Protein AF-A0A0N7K054-F1 (afdb_monomer_lite)

Foldseek 3Di:
DWAAAPFARDTDDPVPFDKDKDKDFPDQDPVRHTDIDIHIHGPDDDDGHPPDDPVNPPDDDD

Sequence (62 aa):
MILLCERCYAPVDPATERYYRLSHIDHADAAGDVVWRDAVVHTDACAAAGTVTAAGRQGRAA

Secondary structure (DSSP, 8-state):
--EEBTTT--EE-TTT--EEEEEEEEEE-TTSPEEEEEEEEESS--PPTT---GGGGSS---

Radius of gyration: 15.75 Å; chains: 1; bounding box: 45×21×37 Å

pLDDT: mean 85.51, std 17.28, range [38.66, 98.0]

Structure (mmCIF, N/CA/C/O backbone):
data_AF-A0A0N7K054-F1
#
_entry.id   AF-A0A0N7K054-F1
#
loop_
_atom_site.group_PDB
_atom_site.id
_atom_site.type_symbol
_atom_site.label_atom_id
_atom_site.label_alt_id
_atom_site.label_comp_id
_atom_site.label_asym_id
_atom_site.label_entity_id
_atom_site.label_seq_id
_atom_site.pdbx_PDB_ins_code
_atom_site.Cartn_x
_atom_site.Cartn_y
_atom_site.Cartn_z
_atom_site.occupancy
_atom_site.B_iso_or_equiv
_atom_site.auth_seq_id
_atom_site.auth_comp_id
_atom_site.auth_asym_id
_atom_site.auth_atom_id
_atom_site.pdbx_PDB_model_num
ATOM 1 N N . MET A 1 1 ? 0.128 12.959 2.786 1.00 61.50 1 MET A N 1
ATOM 2 C CA . MET A 1 1 ? -0.021 11.784 1.902 1.00 61.50 1 MET A CA 1
ATOM 3 C C . MET A 1 1 ? -0.866 10.774 2.654 1.00 61.50 1 MET A C 1
ATOM 5 O O . MET A 1 1 ? -0.552 10.518 3.808 1.00 61.50 1 MET A O 1
ATOM 9 N N . ILE A 1 2 ? -1.977 10.321 2.077 1.00 83.94 2 ILE A N 1
ATOM 10 C CA . ILE A 1 2 ? -2.889 9.374 2.733 1.00 83.94 2 ILE A CA 1
ATOM 11 C C . ILE A 1 2 ? -2.373 7.947 2.524 1.00 83.94 2 ILE A C 1
ATOM 13 O O . ILE A 1 2 ? -1.960 7.613 1.414 1.00 83.94 2 ILE A O 1
ATOM 17 N N . LEU A 1 3 ? -2.360 7.131 3.579 1.00 93.50 3 LEU A N 1
ATOM 18 C CA . LEU A 1 3 ? -2.084 5.701 3.468 1.00 93.50 3 LEU A CA 1
ATOM 19 C C . LEU A 1 3 ? -3.414 4.977 3.280 1.00 93.50 3 LEU A C 1
ATOM 21 O O . LEU A 1 3 ? -4.337 5.177 4.067 1.00 93.50 3 LEU A O 1
ATOM 25 N N . LEU A 1 4 ? -3.514 4.162 2.234 1.00 94.38 4 LEU A N 1
ATOM 26 C CA . LEU A 1 4 ? -4.689 3.343 1.955 1.00 94.38 4 LEU A CA 1
ATOM 27 C C . LEU A 1 4 ? -4.295 1.876 2.030 1.00 94.38 4 LEU A C 1
ATOM 29 O O . LEU A 1 4 ? -3.289 1.475 1.446 1.00 94.38 4 LEU A O 1
ATOM 33 N N . CYS A 1 5 ? -5.104 1.084 2.726 1.00 94.44 5 CYS A N 1
ATOM 34 C CA . CYS A 1 5 ? -4.937 -0.359 2.746 1.00 94.44 5 CYS A CA 1
ATOM 35 C C . CYS A 1 5 ? -5.310 -0.944 1.375 1.00 94.44 5 CYS A C 1
ATOM 37 O O . CYS A 1 5 ? -6.445 -0.787 0.932 1.00 94.44 5 CYS A O 1
ATOM 39 N N . GLU A 1 6 ? -4.407 -1.666 0.712 1.00 94.25 6 GLU A N 1
ATOM 40 C CA . GLU A 1 6 ? -4.656 -2.243 -0.625 1.00 94.25 6 GLU A CA 1
ATOM 41 C C . GLU A 1 6 ? -5.724 -3.353 -0.636 1.00 94.25 6 GLU A C 1
ATOM 43 O O . GLU A 1 6 ? -6.240 -3.711 -1.691 1.00 94.25 6 GLU A O 1
ATOM 48 N N . ARG A 1 7 ? -6.085 -3.893 0.540 1.00 92.69 7 ARG A N 1
ATOM 49 C CA . ARG A 1 7 ? -7.082 -4.970 0.683 1.00 92.69 7 ARG A CA 1
ATOM 50 C C . ARG A 1 7 ? -8.517 -4.459 0.790 1.00 92.69 7 ARG A C 1
ATOM 52 O O . ARG A 1 7 ? -9.435 -5.109 0.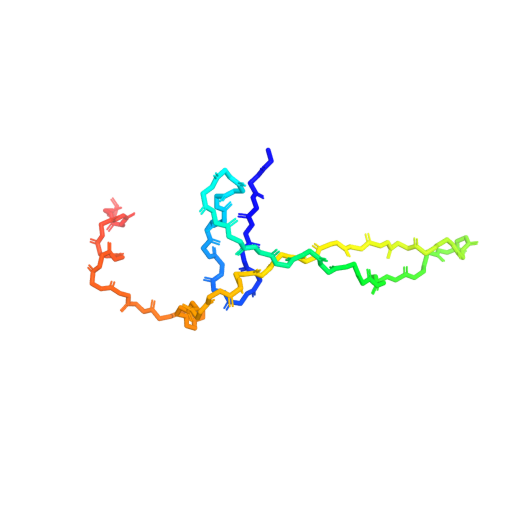293 1.00 92.69 7 ARG A O 1
ATOM 59 N N . CYS A 1 8 ? -8.722 -3.341 1.484 1.00 93.19 8 CYS A N 1
ATOM 60 C CA . CYS A 1 8 ? -10.053 -2.802 1.786 1.00 93.19 8 CYS A CA 1
ATOM 61 C C . CYS A 1 8 ? -10.281 -1.386 1.242 1.00 93.19 8 CYS A C 1
ATOM 63 O O . CYS A 1 8 ? -11.411 -0.903 1.268 1.00 93.19 8 CYS A O 1
ATOM 65 N N . TYR A 1 9 ? -9.224 -0.726 0.759 1.00 92.56 9 TYR A N 1
ATOM 66 C CA . TYR A 1 9 ? -9.190 0.663 0.289 1.00 92.56 9 TYR A CA 1
ATOM 67 C C . TYR A 1 9 ? -9.592 1.719 1.329 1.00 92.56 9 TYR A C 1
ATOM 69 O O . TYR A 1 9 ? -9.760 2.889 0.987 1.00 92.56 9 TYR A O 1
ATOM 77 N N . ALA A 1 10 ? -9.714 1.337 2.602 1.00 91.94 10 ALA A N 1
ATOM 78 C CA . ALA A 1 10 ? -9.913 2.279 3.692 1.00 91.94 10 ALA A CA 1
ATOM 79 C C . ALA A 1 10 ? -8.580 2.938 4.102 1.00 91.94 10 ALA A C 1
ATOM 81 O O . ALA A 1 10 ? -7.510 2.347 3.894 1.00 91.94 10 ALA A O 1
ATOM 82 N N . PRO A 1 11 ? -8.628 4.145 4.697 1.00 93.75 11 PRO A N 1
ATOM 83 C CA . PRO A 1 11 ? -7.453 4.778 5.277 1.00 93.75 11 PRO A CA 1
ATOM 84 C C . PRO A 1 11 ? -6.801 3.919 6.362 1.00 93.75 11 PRO A C 1
ATOM 86 O O . PRO A 1 11 ? -7.473 3.156 7.054 1.00 93.75 11 PRO A O 1
ATOM 89 N N . VAL A 1 12 ? -5.492 4.085 6.501 1.00 94.25 12 VAL A N 1
ATOM 90 C CA . VAL A 1 12 ? -4.696 3.591 7.626 1.00 94.25 12 VAL A CA 1
ATOM 91 C C . VAL A 1 12 ? -4.174 4.820 8.356 1.00 94.25 12 VAL A C 1
ATOM 93 O O . VAL A 1 12 ? -3.476 5.636 7.748 1.00 94.25 12 VAL A O 1
ATOM 96 N N . ASP A 1 13 ? -4.503 4.967 9.634 1.00 93.62 13 ASP A N 1
ATOM 97 C CA . ASP A 1 13 ? -3.927 5.996 10.491 1.00 93.62 13 ASP A CA 1
ATOM 98 C C . ASP A 1 13 ? -2.599 5.507 11.099 1.00 93.62 13 ASP A C 1
ATOM 100 O O . ASP A 1 13 ? -2.600 4.708 12.037 1.00 93.62 13 ASP A O 1
ATOM 104 N N . PRO A 1 14 ? -1.436 5.994 10.628 1.00 93.25 14 PRO A N 1
ATOM 105 C CA . PRO A 1 14 ? -0.146 5.547 11.142 1.00 93.25 14 PRO A CA 1
ATOM 106 C C . PRO A 1 14 ? 0.129 5.992 12.587 1.00 93.25 14 PRO A C 1
ATOM 108 O O . PRO A 1 14 ? 1.095 5.513 13.177 1.00 93.25 14 PRO A O 1
ATOM 111 N N . ALA A 1 15 ? -0.660 6.917 13.151 1.00 94.38 15 ALA A N 1
ATOM 112 C CA . ALA A 1 15 ? -0.519 7.338 14.542 1.00 94.38 15 ALA A CA 1
ATOM 113 C C . ALA A 1 15 ? -1.177 6.359 15.526 1.00 94.38 15 ALA A C 1
ATOM 115 O O . ALA A 1 15 ? -0.803 6.336 16.700 1.00 94.38 15 ALA A O 1
ATOM 116 N N . THR A 1 16 ? -2.151 5.567 15.069 1.00 93.81 16 THR A N 1
ATOM 117 C CA . THR A 1 16 ? -2.986 4.729 15.944 1.00 93.81 16 THR A CA 1
ATOM 118 C C . THR A 1 16 ? -3.069 3.265 15.510 1.00 93.81 16 THR A C 1
ATOM 120 O O . THR A 1 16 ? -3.343 2.403 16.346 1.00 93.81 16 THR A O 1
ATOM 123 N N . GLU A 1 17 ? -2.771 2.948 14.249 1.00 94.44 17 GLU A N 1
ATOM 124 C CA . GLU A 1 17 ? -2.884 1.605 13.682 1.00 94.44 17 GLU A CA 1
ATOM 125 C C . GLU A 1 17 ? -1.514 0.973 13.405 1.00 94.44 17 GLU A C 1
ATOM 127 O O . GLU A 1 17 ? -0.568 1.618 12.947 1.00 94.44 17 GLU A O 1
ATOM 132 N N . ARG A 1 18 ? -1.419 -0.345 13.618 1.00 95.56 18 ARG A N 1
ATOM 133 C CA . ARG A 1 18 ? -0.296 -1.144 13.111 1.00 95.56 18 ARG A CA 1
ATOM 134 C C . ARG A 1 18 ? -0.589 -1.573 11.677 1.00 95.56 18 ARG A C 1
ATOM 136 O O . ARG A 1 18 ? -1.693 -2.021 11.364 1.00 95.56 18 ARG A O 1
ATOM 143 N N . TYR A 1 19 ? 0.416 -1.471 10.820 1.00 96.44 19 TYR A N 1
ATOM 144 C CA . TYR A 1 19 ? 0.309 -1.823 9.411 1.00 96.44 19 TYR A CA 1
ATOM 145 C C . TYR A 1 19 ? 1.618 -2.417 8.900 1.00 96.44 19 TYR A C 1
ATOM 147 O O . TYR A 1 19 ? 2.690 -2.174 9.458 1.00 96.44 19 TYR A O 1
ATOM 155 N N . TYR A 1 20 ? 1.534 -3.177 7.811 1.00 96.19 20 TYR A N 1
ATOM 156 C CA . TYR A 1 20 ? 2.710 -3.558 7.036 1.00 96.19 20 TYR A CA 1
ATOM 157 C C . TYR A 1 20 ? 2.899 -2.586 5.876 1.00 96.19 20 TYR A C 1
ATOM 159 O O . TYR A 1 20 ? 1.926 -2.178 5.238 1.00 96.19 20 TYR A O 1
ATOM 167 N N . ARG A 1 21 ? 4.160 -2.253 5.588 1.00 95.62 21 ARG A N 1
ATOM 168 C CA . ARG A 1 21 ? 4.576 -1.590 4.351 1.00 95.62 21 ARG A CA 1
ATOM 169 C C . ARG A 1 21 ? 5.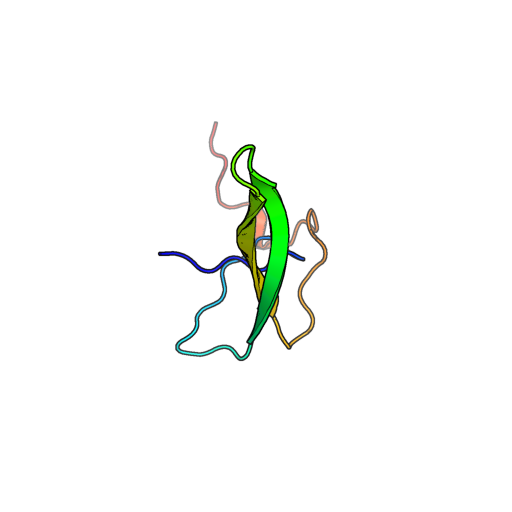403 -2.578 3.544 1.00 95.62 21 ARG A C 1
ATOM 171 O O . ARG A 1 21 ? 6.419 -3.067 4.033 1.00 95.62 21 ARG A O 1
ATOM 178 N N . LEU A 1 22 ? 4.934 -2.889 2.346 1.00 94.88 22 LEU A N 1
ATOM 179 C CA . LEU A 1 22 ? 5.511 -3.910 1.482 1.00 94.88 22 LEU A CA 1
ATOM 180 C C . LEU A 1 22 ? 5.967 -3.255 0.183 1.00 94.88 22 LEU A C 1
ATOM 182 O O . LEU A 1 22 ? 5.147 -2.724 -0.563 1.00 94.88 22 LEU A O 1
ATOM 186 N N . SER A 1 23 ? 7.265 -3.302 -0.090 1.00 94.94 23 SER A N 1
ATOM 187 C CA . SER A 1 23 ? 7.812 -2.817 -1.355 1.00 94.94 23 SER A CA 1
ATOM 188 C C . SER A 1 23 ? 7.782 -3.934 -2.396 1.00 94.94 23 SER A C 1
ATOM 190 O O . SER A 1 23 ? 8.196 -5.060 -2.116 1.00 94.94 23 SER A O 1
ATOM 192 N N . HIS A 1 24 ? 7.311 -3.628 -3.600 1.00 93.56 24 HIS A N 1
ATOM 193 C CA . HIS A 1 24 ? 7.332 -4.535 -4.742 1.00 93.56 24 HIS A CA 1
ATOM 194 C C . HIS A 1 24 ? 7.861 -3.830 -5.990 1.00 93.56 24 HIS A C 1
ATOM 196 O O . HIS A 1 24 ? 7.819 -2.604 -6.107 1.00 93.56 24 HIS A O 1
ATOM 202 N N . ILE A 1 25 ? 8.383 -4.626 -6.917 1.00 96.50 25 ILE A N 1
ATOM 203 C CA . ILE A 1 25 ? 8.810 -4.143 -8.226 1.00 96.50 25 ILE A CA 1
ATOM 204 C C . ILE A 1 25 ? 7.558 -3.944 -9.080 1.00 96.50 25 ILE A C 1
ATOM 206 O O . ILE A 1 25 ? 6.780 -4.879 -9.251 1.00 96.50 25 ILE A O 1
ATOM 210 N N . ASP A 1 26 ? 7.376 -2.734 -9.595 1.00 96.00 26 ASP A N 1
ATOM 211 C CA . ASP A 1 26 ? 6.320 -2.392 -10.552 1.00 96.00 26 ASP A CA 1
ATOM 212 C C . ASP A 1 26 ? 6.753 -2.837 -11.953 1.00 96.00 26 ASP A C 1
ATOM 214 O O . ASP A 1 26 ? 6.139 -3.699 -12.578 1.00 96.00 26 ASP A O 1
ATOM 218 N N . HIS A 1 27 ? 7.893 -2.312 -12.404 1.00 97.12 27 HIS A N 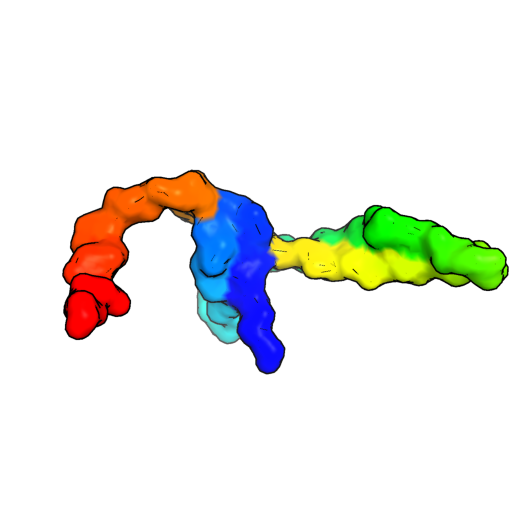1
ATOM 219 C CA . HIS A 1 27 ? 8.548 -2.686 -13.654 1.00 97.12 27 HIS A CA 1
ATOM 220 C C . HIS A 1 27 ? 10.019 -2.249 -13.643 1.00 97.12 27 HIS A C 1
ATOM 222 O O . HIS A 1 27 ? 10.455 -1.529 -12.747 1.00 97.12 27 HIS A O 1
ATOM 228 N N . ALA A 1 28 ? 10.781 -2.673 -14.652 1.00 98.00 28 ALA A N 1
ATOM 229 C CA . ALA A 1 28 ? 12.029 -2.016 -15.026 1.00 98.00 28 ALA A CA 1
ATOM 230 C C . ALA A 1 28 ? 11.755 -1.094 -16.220 1.00 98.00 28 ALA A C 1
ATOM 232 O O . ALA A 1 28 ? 10.996 -1.469 -17.119 1.00 98.00 28 ALA A O 1
ATOM 233 N N . ASP A 1 29 ? 12.320 0.107 -16.217 1.00 96.62 29 ASP A N 1
ATOM 234 C CA . ASP A 1 29 ? 12.150 1.046 -17.322 1.00 96.62 29 ASP A CA 1
ATOM 235 C C . ASP A 1 29 ? 13.057 0.708 -18.522 1.00 96.62 29 ASP A C 1
ATOM 237 O O . ASP A 1 29 ? 13.781 -0.291 -18.538 1.00 96.62 29 ASP A O 1
ATOM 241 N N . ALA A 1 30 ? 13.010 1.538 -19.567 1.00 97.69 30 ALA A N 1
ATOM 242 C CA . ALA A 1 30 ? 13.801 1.321 -20.778 1.00 97.69 30 ALA A CA 1
ATOM 243 C C . ALA A 1 30 ? 15.320 1.494 -20.571 1.00 97.69 30 ALA A C 1
ATOM 245 O O . ALA A 1 30 ? 16.093 1.018 -21.403 1.00 97.69 30 ALA A O 1
ATOM 246 N N . ALA A 1 31 ? 15.749 2.166 -19.498 1.00 97.62 31 ALA A N 1
ATOM 247 C CA . ALA A 1 31 ? 17.153 2.282 -19.110 1.00 97.62 31 ALA A CA 1
ATOM 248 C C . ALA A 1 31 ? 17.616 1.092 -18.247 1.00 97.62 31 ALA A C 1
ATOM 250 O O . ALA A 1 31 ? 18.818 0.905 -18.054 1.00 97.62 31 ALA A O 1
ATOM 251 N N . GLY A 1 32 ? 16.679 0.252 -17.794 1.00 96.50 32 GLY A N 1
ATOM 252 C CA . GLY A 1 32 ? 16.935 -0.893 -16.927 1.00 96.50 32 GLY A CA 1
ATOM 253 C C . GLY A 1 32 ? 16.856 -0.557 -15.439 1.00 96.50 32 GLY A C 1
ATOM 254 O O . GLY A 1 32 ? 17.201 -1.406 -14.616 1.00 96.50 32 GLY A O 1
ATOM 255 N N . ASP A 1 33 ? 16.387 0.640 -15.082 1.00 97.81 33 ASP A N 1
ATOM 256 C CA . ASP A 1 33 ? 16.190 1.025 -13.691 1.00 97.81 33 ASP A CA 1
ATOM 257 C C . ASP A 1 33 ? 14.911 0.390 -13.141 1.00 97.81 33 ASP A C 1
ATOM 259 O O . ASP A 1 33 ? 13.858 0.375 -13.783 1.00 97.81 33 ASP A O 1
ATOM 263 N N . VAL A 1 34 ? 14.995 -0.155 -11.925 1.00 97.44 34 VAL A N 1
ATOM 264 C CA . VAL A 1 34 ? 13.853 -0.798 -11.267 1.00 97.44 34 VAL A CA 1
ATOM 265 C C . VAL A 1 34 ? 12.965 0.262 -10.627 1.00 97.44 34 VAL A C 1
ATOM 267 O O . VAL A 1 34 ? 13.368 0.953 -9.688 1.00 97.44 34 VAL A O 1
ATOM 270 N N . VAL A 1 35 ? 11.722 0.333 -11.090 1.00 96.94 35 VAL A N 1
ATOM 271 C CA . VAL A 1 35 ? 10.674 1.149 -10.489 1.00 96.94 35 VAL A CA 1
ATOM 272 C C . VAL A 1 35 ? 10.016 0.355 -9.367 1.00 96.94 35 VAL A C 1
ATOM 274 O O . VAL A 1 35 ? 9.411 -0.697 -9.582 1.00 96.94 35 VAL A O 1
ATOM 277 N N . TRP A 1 36 ? 10.131 0.879 -8.150 1.00 96.19 36 TRP A N 1
ATOM 278 C CA . TRP A 1 36 ? 9.541 0.296 -6.949 1.00 96.19 36 TRP A CA 1
ATOM 279 C C . TRP A 1 36 ? 8.227 0.980 -6.591 1.00 96.19 36 TRP A C 1
ATOM 281 O O . TRP A 1 36 ? 8.045 2.186 -6.785 1.00 96.19 36 TRP A O 1
ATOM 291 N N . ARG A 1 37 ? 7.320 0.208 -6.004 1.00 94.31 37 ARG A N 1
ATOM 292 C CA . ARG A 1 37 ? 6.063 0.681 -5.430 1.00 94.31 37 ARG A CA 1
ATOM 293 C C . ARG A 1 37 ? 5.916 0.144 -4.024 1.00 94.31 37 ARG A C 1
ATOM 295 O O . ARG A 1 37 ? 6.370 -0.952 -3.714 1.00 94.31 37 ARG A O 1
ATOM 302 N N . ASP A 1 38 ? 5.235 0.920 -3.195 1.00 94.12 38 ASP A N 1
ATOM 303 C CA . ASP A 1 38 ? 4.888 0.511 -1.844 1.00 94.12 38 ASP A CA 1
ATOM 304 C C . ASP A 1 38 ? 3.395 0.244 -1.738 1.00 94.12 38 ASP A C 1
A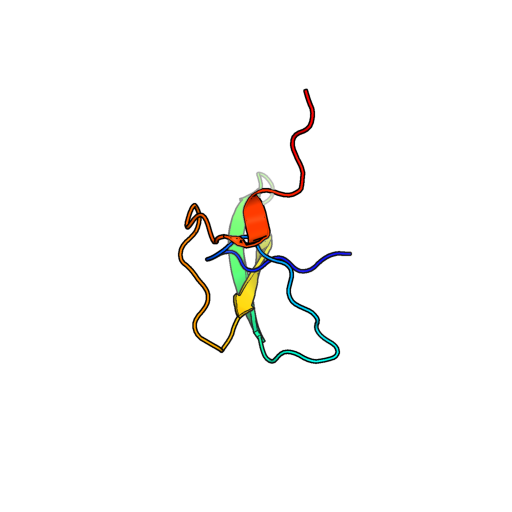TOM 306 O O . ASP A 1 38 ? 2.562 1.048 -2.160 1.00 94.12 38 ASP A O 1
ATOM 310 N N . ALA A 1 39 ? 3.088 -0.877 -1.109 1.00 94.31 39 ALA A N 1
ATOM 311 C CA . ALA A 1 39 ? 1.774 -1.265 -0.656 1.00 94.31 39 ALA A CA 1
ATOM 312 C C . ALA A 1 39 ? 1.673 -1.099 0.861 1.00 94.31 39 ALA A C 1
ATOM 314 O O . ALA A 1 39 ? 2.644 -1.309 1.596 1.00 94.31 39 ALA A O 1
ATOM 315 N N . VAL A 1 40 ? 0.483 -0.742 1.336 1.00 96.50 40 VAL A N 1
ATOM 316 C CA . VAL A 1 40 ? 0.163 -0.683 2.764 1.00 96.50 40 VAL A CA 1
ATOM 317 C C . VAL A 1 40 ? -1.000 -1.624 3.039 1.00 96.50 40 VAL A C 1
ATOM 319 O O . VAL A 1 40 ? -1.981 -1.620 2.300 1.00 96.50 40 VAL A O 1
ATOM 322 N N . VAL A 1 41 ? -0.916 -2.406 4.117 1.00 95.56 41 VAL A N 1
ATOM 323 C CA . VAL A 1 41 ? -2.018 -3.257 4.593 1.00 95.56 41 VAL A CA 1
ATOM 324 C C . VAL A 1 41 ? -2.197 -3.144 6.100 1.00 95.56 41 VAL A C 1
ATOM 326 O O . VAL A 1 41 ? -1.219 -3.137 6.849 1.00 95.56 41 VAL A O 1
ATOM 329 N N . HIS A 1 42 ? -3.453 -3.121 6.551 1.00 96.31 42 HIS A N 1
ATOM 330 C CA . HIS A 1 42 ? -3.791 -3.308 7.963 1.00 96.31 42 HIS A CA 1
ATOM 331 C C . HIS A 1 42 ? -3.204 -4.625 8.478 1.00 96.31 42 HIS A C 1
ATOM 333 O O . HIS A 1 42 ? -3.303 -5.656 7.803 1.00 96.31 42 HIS A O 1
ATOM 339 N N . THR A 1 43 ? -2.611 -4.600 9.673 1.00 96.06 43 THR A N 1
ATOM 340 C CA . THR A 1 43 ? -2.220 -5.839 10.363 1.00 96.06 43 THR A CA 1
ATOM 341 C C . THR A 1 43 ? -3.455 -6.591 10.862 1.00 96.06 43 THR A C 1
ATOM 343 O O . THR A 1 43 ? -3.503 -7.818 10.782 1.00 96.06 43 THR A O 1
ATOM 346 N N . ASP A 1 44 ? -4.464 -5.858 11.331 1.00 92.44 44 ASP A N 1
ATOM 347 C CA . ASP A 1 44 ? -5.736 -6.427 11.764 1.00 92.44 44 ASP A CA 1
ATOM 348 C C . ASP A 1 44 ? -6.632 -6.788 10.565 1.00 92.44 44 ASP A C 1
ATOM 350 O O . ASP A 1 44 ? -6.446 -6.326 9.433 1.00 92.44 44 ASP A O 1
ATOM 354 N N . ALA A 1 45 ? -7.623 -7.651 10.800 1.00 90.06 45 ALA A N 1
ATOM 355 C CA . ALA A 1 45 ? -8.587 -8.015 9.770 1.00 90.06 45 ALA A CA 1
ATOM 356 C C . ALA A 1 45 ? -9.422 -6.790 9.363 1.00 90.06 45 ALA A C 1
ATOM 358 O O . ALA A 1 45 ? -10.108 -6.190 10.187 1.00 90.06 45 ALA A O 1
ATOM 359 N N . CYS A 1 46 ? -9.400 -6.452 8.076 1.00 90.69 46 CYS A N 1
ATOM 360 C CA . CYS A 1 46 ? -10.260 -5.433 7.486 1.00 90.69 46 CYS A CA 1
ATOM 361 C C . CYS A 1 46 ? -11.363 -6.075 6.637 1.00 90.69 46 CYS A C 1
ATOM 363 O O . CYS A 1 46 ? -11.226 -7.204 6.153 1.00 90.69 46 CYS A O 1
ATOM 365 N N . ALA A 1 47 ? -12.471 -5.352 6.460 1.00 86.75 47 ALA A N 1
ATOM 366 C CA . ALA A 1 47 ? -13.552 -5.788 5.585 1.00 86.75 47 ALA A CA 1
ATOM 367 C C . ALA A 1 47 ? -13.044 -5.925 4.143 1.00 86.75 47 ALA A C 1
ATOM 369 O O . ALA A 1 47 ? -12.265 -5.095 3.677 1.00 86.75 47 ALA A O 1
ATOM 370 N N . ALA A 1 48 ? -13.495 -6.954 3.424 1.00 85.25 48 ALA A N 1
ATOM 371 C CA . ALA A 1 48 ? -13.135 -7.117 2.021 1.00 85.25 48 ALA A CA 1
ATOM 372 C C . ALA A 1 48 ? -13.570 -5.887 1.207 1.00 85.25 48 ALA A C 1
ATOM 374 O O . ALA A 1 48 ? -14.628 -5.305 1.475 1.00 85.25 48 ALA A O 1
ATOM 375 N N . ALA A 1 49 ? -12.780 -5.499 0.205 1.00 85.38 49 ALA A N 1
ATOM 376 C CA . ALA A 1 49 ? -13.158 -4.431 -0.713 1.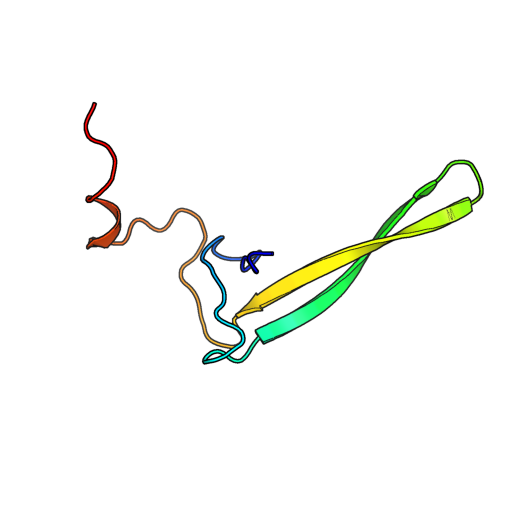00 85.38 49 ALA A CA 1
ATOM 377 C C . ALA A 1 49 ? -14.578 -4.647 -1.272 1.00 85.38 49 ALA A C 1
ATOM 379 O O . ALA A 1 49 ? -14.963 -5.760 -1.627 1.00 85.38 49 ALA A O 1
ATOM 380 N N . GLY A 1 50 ? -15.373 -3.575 -1.322 1.00 79.69 50 GLY A N 1
ATOM 381 C CA . GLY A 1 50 ? -16.769 -3.633 -1.770 1.00 79.69 50 GLY A CA 1
ATOM 382 C C . GLY A 1 50 ? -17.771 -4.123 -0.717 1.00 79.69 50 GLY A C 1
ATOM 383 O O . GLY A 1 50 ? -18.971 -4.124 -0.988 1.00 79.69 50 GLY A O 1
ATOM 384 N N . THR A 1 51 ? -17.327 -4.481 0.493 1.00 79.94 51 THR A N 1
ATOM 385 C CA . THR A 1 51 ? -18.247 -4.753 1.606 1.00 79.94 51 THR A CA 1
ATOM 386 C C . THR A 1 51 ? -18.979 -3.465 1.984 1.00 79.94 51 THR A C 1
ATOM 388 O O . THR A 1 51 ? -18.378 -2.518 2.489 1.00 79.94 51 THR A O 1
ATOM 391 N N . VAL A 1 52 ? -20.294 -3.423 1.763 1.00 66.56 52 VAL A N 1
ATOM 392 C CA . VAL A 1 52 ? -21.131 -2.297 2.193 1.00 66.56 52 VAL A CA 1
ATOM 393 C C . VAL A 1 52 ? -21.431 -2.463 3.679 1.00 66.56 52 VAL A C 1
ATOM 395 O O . VAL A 1 52 ? -22.262 -3.280 4.069 1.00 66.56 52 VAL A O 1
ATOM 398 N N . THR A 1 53 ? -20.755 -1.690 4.526 1.00 63.28 53 THR A N 1
ATOM 399 C CA . THR A 1 53 ? -21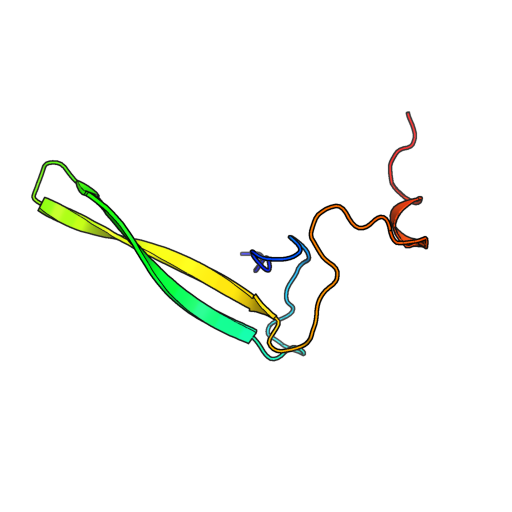.146 -1.562 5.934 1.00 63.28 53 THR A CA 1
ATOM 400 C C . THR A 1 53 ? -22.300 -0.564 6.049 1.00 63.28 53 THR A C 1
ATOM 402 O O . THR A 1 53 ? -22.421 0.361 5.244 1.00 63.28 53 THR A O 1
ATOM 405 N N . ALA A 1 54 ? -23.168 -0.719 7.055 1.00 58.62 54 ALA A N 1
ATOM 406 C CA . ALA A 1 54 ? -24.311 0.181 7.259 1.00 58.62 54 ALA A CA 1
ATOM 407 C C . ALA A 1 54 ? -23.903 1.668 7.396 1.00 58.62 54 ALA A C 1
ATOM 409 O O . ALA A 1 54 ? -24.689 2.555 7.066 1.00 58.62 54 ALA A O 1
ATOM 410 N N . ALA A 1 55 ? -22.657 1.941 7.804 1.00 56.84 55 ALA A N 1
ATOM 411 C CA . ALA A 1 55 ? -22.076 3.281 7.887 1.00 56.84 55 ALA A CA 1
ATOM 412 C C . ALA A 1 55 ? -21.795 3.933 6.513 1.00 56.84 55 ALA A C 1
ATOM 414 O O . ALA A 1 55 ? -21.734 5.154 6.419 1.00 56.84 55 ALA A O 1
ATOM 415 N N . GLY A 1 56 ? -21.687 3.155 5.428 1.00 48.91 56 GLY A N 1
ATOM 416 C CA . GLY A 1 56 ? -21.418 3.652 4.071 1.00 48.91 56 GLY A CA 1
ATOM 417 C C . GLY A 1 56 ? -22.613 4.309 3.364 1.00 48.91 56 GLY A C 1
ATOM 418 O O . GLY A 1 56 ? -22.478 4.762 2.229 1.00 48.91 56 GLY A O 1
ATOM 419 N N . ARG A 1 57 ? -23.792 4.382 4.005 1.00 47.38 57 ARG A N 1
ATOM 420 C CA . ARG A 1 57 ? -25.002 5.024 3.449 1.00 47.38 57 ARG A CA 1
ATOM 421 C C . ARG A 1 57 ? -25.094 6.532 3.755 1.00 47.38 57 ARG A C 1
ATOM 423 O O . ARG A 1 57 ? -26.160 7.122 3.626 1.00 47.38 57 ARG A O 1
ATOM 430 N N . GLN A 1 58 ? -24.002 7.172 4.163 1.00 50.38 58 GLN A N 1
ATOM 431 C CA . GLN A 1 58 ? -23.933 8.620 4.377 1.00 50.38 58 GLN A CA 1
ATOM 432 C C . GLN A 1 58 ? -22.902 9.209 3.409 1.00 50.38 58 GLN A C 1
ATOM 434 O O . GLN A 1 58 ? -21.730 9.312 3.745 1.00 50.38 58 GLN A O 1
ATOM 439 N N . GLY A 1 59 ? -23.294 9.538 2.175 1.00 46.75 59 GLY A N 1
ATOM 440 C CA . GLY A 1 59 ? -22.332 10.161 1.252 1.00 46.75 59 GLY A CA 1
ATOM 441 C C . GLY A 1 59 ? -22.698 10.266 -0.224 1.00 46.75 59 GLY A C 1
ATOM 442 O O . GLY A 1 59 ? -21.926 10.836 -0.985 1.00 46.75 59 GLY A O 1
ATOM 443 N N . ARG A 1 60 ? -23.858 9.768 -0.662 1.00 45.34 60 ARG A N 1
ATOM 444 C CA . ARG A 1 60 ? -24.376 10.069 -2.005 1.00 45.34 60 ARG A CA 1
ATOM 445 C C . ARG A 1 60 ? -25.779 10.651 -1.897 1.00 45.34 60 ARG A C 1
ATOM 447 O O . ARG A 1 60 ? -26.771 9.945 -2.044 1.00 45.34 60 ARG A O 1
ATOM 454 N N . ALA A 1 61 ? -25.835 11.941 -1.575 1.00 38.66 61 ALA A N 1
ATOM 455 C CA . ALA A 1 61 ? -26.933 12.773 -2.045 1.00 38.66 61 ALA A CA 1
ATOM 456 C C . ALA A 1 61 ? -26.674 13.065 -3.532 1.00 38.66 61 ALA A C 1
ATOM 458 O O . ALA A 1 61 ? -25.524 13.286 -3.920 1.00 38.66 61 ALA A O 1
ATOM 459 N N . ALA A 1 62 ? -27.736 12.917 -4.323 1.00 39.88 62 ALA A N 1
ATOM 460 C CA . ALA A 1 62 ? -27.787 13.086 -5.771 1.00 39.88 62 ALA A CA 1
ATOM 461 C C . ALA A 1 62 ? -27.472 14.518 -6.223 1.00 39.88 62 ALA A C 1
ATOM 463 O O . ALA A 1 62 ? -27.682 15.448 -5.411 1.00 39.88 62 ALA A O 1
#